Protein AF-A0A2V7EE63-F1 (afdb_monomer)

pLDDT: mean 79.06, std 20.49, range [21.34, 98.31]

Solvent-accessible surface area (backbone atoms only — not comparable to full-atom values): 9658 Å² total; per-residue (Å²): 137,87,82,83,85,82,81,80,81,78,80,75,75,76,76,73,76,55,60,30,51,73,45,64,47,80,41,79,47,73,51,72,54,70,40,55,58,92,87,37,56,63,96,81,37,59,48,32,43,35,38,38,41,36,38,38,37,31,68,27,77,35,41,34,40,39,43,35,38,41,44,33,35,38,50,71,40,81,46,77,77,51,90,93,46,64,45,73,52,56,48,55,37,31,30,43,35,38,34,39,28,39,42,51,40,47,98,87,36,42,32,40,36,36,60,51,67,52,37,39,34,36,30,72,38,48,97,58,42,74,41,54,38,40,22,70,55,58,52,57,32,42,35,43,48,41,97,84,64,80,48,71,53,74,47,58,96,58,78,72,54,80,51,77,60,82,75,81,87,124

Secondary structure (DSSP, 8-state):
------------------GGGG-EEEEEEEEEEEE-BTTB-BTTB-SEEEEEEEEEEEESSSEEEEEEEEEEEEEEEEEEEETTEEEEEEEEEEEEEEEEEEEEE-TTSEEEEEEEEEEEEEEEESTTTT-EEEES-PPPEEEEE-TTSS-EEEE-SS----B-------

Structure (mmCIF, N/CA/C/O backbone):
data_AF-A0A2V7EE63-F1
#
_entry.id   AF-A0A2V7EE63-F1
#
loop_
_atom_site.group_PDB
_atom_site.id
_atom_site.type_symbol
_atom_site.label_atom_id
_atom_site.label_alt_id
_atom_site.label_comp_id
_atom_site.label_asym_id
_atom_site.label_entity_id
_atom_site.label_seq_id
_atom_site.pdbx_PDB_ins_code
_atom_site.Cartn_x
_atom_site.Cartn_y
_atom_site.Cartn_z
_atom_site.occupancy
_atom_site.B_iso_or_equiv
_atom_site.auth_seq_id
_atom_site.auth_comp_id
_atom_site.auth_asym_id
_atom_site.auth_atom_id
_atom_site.pdbx_PDB_model_num
ATOM 1 N N . MET A 1 1 ? -39.661 20.843 58.939 1.00 30.05 1 MET A N 1
ATOM 2 C CA . MET A 1 1 ? -38.384 20.844 58.198 1.00 30.05 1 MET A CA 1
ATOM 3 C C . MET A 1 1 ? -38.411 19.630 57.279 1.00 30.05 1 MET A C 1
ATOM 5 O O . MET A 1 1 ? -38.386 18.521 57.789 1.00 30.05 1 MET A O 1
ATOM 9 N N . TRP A 1 2 ? -38.620 19.818 55.976 1.00 21.34 2 TRP A N 1
ATOM 10 C CA . TRP A 1 2 ? -38.664 18.721 55.000 1.00 21.34 2 TRP A CA 1
ATOM 11 C C . TRP A 1 2 ? -37.251 18.491 54.457 1.00 21.34 2 TRP A C 1
ATOM 13 O O . TRP A 1 2 ? -36.612 19.448 54.026 1.00 21.34 2 TRP A O 1
ATOM 23 N N . PHE A 1 3 ? -36.761 17.251 54.490 1.00 21.80 3 PHE A N 1
ATOM 24 C CA . PHE A 1 3 ? -35.507 16.875 53.840 1.00 21.80 3 PHE A CA 1
ATOM 25 C C . PHE A 1 3 ? -35.819 16.372 52.430 1.00 21.80 3 PHE A C 1
ATOM 27 O O . PHE A 1 3 ? -36.534 15.386 52.268 1.00 21.80 3 PHE A O 1
ATOM 34 N N . ILE A 1 4 ? -35.292 17.053 51.413 1.00 27.80 4 ILE A N 1
ATOM 35 C CA . ILE A 1 4 ? -35.249 16.532 50.045 1.00 27.80 4 ILE A CA 1
ATOM 36 C C . ILE A 1 4 ? -33.968 15.706 49.934 1.00 27.80 4 ILE A C 1
ATOM 38 O O . ILE A 1 4 ? -32.869 16.249 50.021 1.00 27.80 4 ILE A O 1
ATOM 42 N N . VAL A 1 5 ? -34.109 14.395 49.744 1.00 30.31 5 VAL A N 1
ATOM 43 C CA . VAL A 1 5 ? -33.015 13.531 49.288 1.00 30.31 5 VAL A CA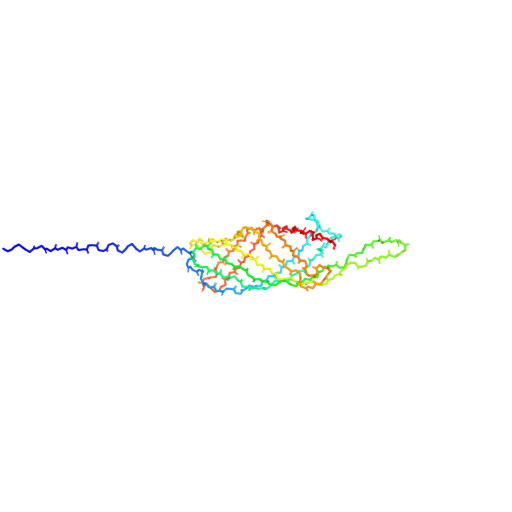 1
ATOM 44 C C . VAL A 1 5 ? -33.064 13.533 47.763 1.00 30.31 5 VAL A C 1
ATOM 46 O O . VAL A 1 5 ? -33.919 12.890 47.161 1.00 30.31 5 VAL A O 1
ATOM 49 N N . GLY A 1 6 ? -32.183 14.310 47.134 1.00 26.12 6 GLY A N 1
ATOM 50 C CA . GLY A 1 6 ? -31.990 14.286 45.687 1.00 26.12 6 GLY A CA 1
ATOM 51 C C . GLY A 1 6 ? -31.033 13.161 45.311 1.00 26.12 6 GLY A C 1
ATOM 52 O O . GLY A 1 6 ? -29.831 13.280 45.529 1.00 26.12 6 GLY A O 1
ATOM 53 N N . VAL A 1 7 ? -31.552 12.070 44.747 1.00 32.31 7 VAL A N 1
ATOM 54 C CA . VAL A 1 7 ? -30.721 11.062 44.078 1.00 32.31 7 VAL A CA 1
ATOM 55 C C . VAL A 1 7 ? -30.429 11.581 42.674 1.00 32.31 7 VAL A C 1
ATOM 57 O O . VAL A 1 7 ? -31.292 11.557 41.800 1.00 32.31 7 VAL A O 1
ATOM 60 N N . VAL A 1 8 ? -29.214 12.082 42.458 1.00 31.27 8 VAL A N 1
ATOM 61 C CA . VAL A 1 8 ? -28.710 12.370 41.112 1.00 31.27 8 VAL A CA 1
ATOM 62 C C . VAL A 1 8 ? -28.258 11.041 40.513 1.00 31.27 8 VAL A C 1
ATOM 64 O O . VAL A 1 8 ? -27.176 10.546 40.819 1.00 31.27 8 VAL A O 1
ATOM 67 N N . LEU A 1 9 ? -29.107 10.436 39.682 1.00 31.47 9 LEU A N 1
ATOM 68 C CA . LEU A 1 9 ? -28.703 9.323 38.826 1.00 31.47 9 LEU A CA 1
ATOM 69 C C . LEU A 1 9 ? -27.837 9.890 37.697 1.00 31.47 9 LEU A C 1
ATOM 71 O O . LEU A 1 9 ? -28.343 10.339 36.669 1.00 31.47 9 LEU A O 1
ATOM 75 N N . LEU A 1 10 ? -26.522 9.901 37.915 1.00 31.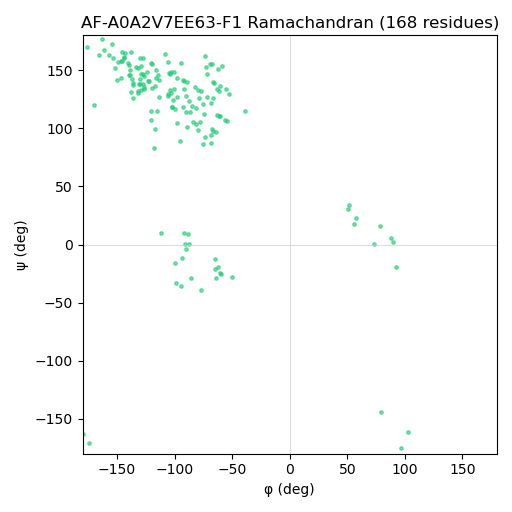81 10 LEU A N 1
ATOM 76 C CA . LEU A 1 10 ? -25.540 10.086 36.853 1.00 31.81 10 LEU A CA 1
ATOM 77 C C . LEU A 1 10 ? -25.614 8.860 35.938 1.00 31.81 10 LEU A C 1
ATOM 79 O O . LEU A 1 10 ? -25.033 7.816 36.226 1.00 31.81 10 LEU A O 1
ATOM 83 N N . TRP A 1 11 ? -26.344 8.987 34.833 1.00 36.12 11 TRP A N 1
ATOM 84 C CA . TRP A 1 11 ? -26.190 8.087 33.698 1.00 36.12 11 TRP A CA 1
ATOM 85 C C . TRP A 1 11 ? -24.822 8.369 33.076 1.00 36.12 11 TRP A C 1
ATOM 87 O O . TRP A 1 11 ? -24.689 9.197 32.179 1.00 36.12 11 TRP A O 1
ATOM 97 N N . ALA A 1 12 ? -23.782 7.705 33.578 1.00 40.31 12 ALA A N 1
ATOM 98 C CA . ALA A 1 12 ? -22.573 7.515 32.799 1.00 40.31 12 ALA A CA 1
ATOM 99 C C . ALA A 1 12 ? -22.953 6.559 31.666 1.00 40.31 12 ALA A C 1
ATOM 101 O O . ALA A 1 12 ? -22.993 5.344 31.853 1.00 40.31 12 ALA A O 1
ATOM 102 N N . GLY A 1 13 ? -23.322 7.111 30.509 1.00 38.53 13 GLY A N 1
ATOM 103 C CA . GLY A 1 13 ? -23.344 6.329 29.285 1.00 38.53 13 GLY A CA 1
ATOM 104 C C . GLY A 1 13 ? -21.945 5.760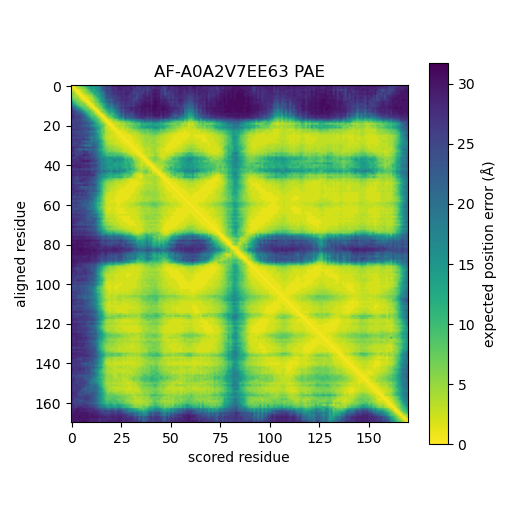 29.108 1.00 38.53 13 GLY A C 1
ATOM 105 O O . GLY A 1 13 ? -21.004 6.505 28.842 1.00 38.53 13 GLY A O 1
ATOM 106 N N . ILE A 1 14 ? -21.787 4.459 29.330 1.00 44.53 14 ILE A N 1
ATOM 107 C CA . ILE A 1 14 ? -20.580 3.759 28.925 1.00 44.53 14 ILE A CA 1
ATOM 108 C C . ILE A 1 14 ? -20.646 3.805 27.402 1.00 44.53 14 ILE A C 1
ATOM 110 O O . ILE A 1 14 ? -21.416 3.064 26.794 1.00 44.53 14 ILE A O 1
ATOM 114 N N . VAL A 1 15 ? -19.920 4.732 26.774 1.00 44.28 15 VAL A N 1
ATOM 115 C CA . VAL A 1 15 ? -19.606 4.589 25.354 1.00 44.28 15 VAL A CA 1
ATOM 116 C C . VAL A 1 15 ? -18.752 3.337 25.306 1.00 44.28 15 VAL A C 1
ATOM 118 O O . VAL A 1 15 ? -17.576 3.369 25.662 1.00 44.28 15 VAL A O 1
ATOM 121 N N . GLN A 1 16 ? -19.378 2.203 25.000 1.00 43.22 16 GLN A N 1
ATOM 122 C CA . GLN A 1 16 ? -18.640 0.986 24.746 1.00 43.22 16 GLN A CA 1
ATOM 123 C C . GLN A 1 16 ? -17.753 1.304 23.552 1.00 43.22 16 GLN A C 1
ATOM 125 O O . GLN A 1 16 ? -18.248 1.569 22.457 1.00 43.22 16 GLN A O 1
ATOM 130 N N . ALA A 1 17 ? -16.455 1.383 23.824 1.00 56.16 17 ALA A N 1
ATOM 131 C CA . ALA A 1 17 ? -15.410 1.459 22.830 1.00 56.16 17 ALA A CA 1
ATOM 132 C C . ALA A 1 17 ? -15.771 0.533 21.666 1.00 56.16 17 ALA A C 1
ATOM 134 O O . ALA A 1 17 ? -15.897 -0.678 21.865 1.00 56.16 17 ALA A O 1
ATOM 135 N N . GLY A 1 18 ? -16.017 1.103 20.484 1.00 67.50 18 GLY A N 1
ATOM 136 C CA . GLY A 1 18 ? -16.259 0.294 19.296 1.00 67.50 18 GLY A CA 1
ATOM 137 C C . GLY A 1 18 ? -15.048 -0.611 19.042 1.00 67.50 18 GLY A C 1
ATOM 138 O O . GLY A 1 18 ? -13.937 -0.239 19.430 1.00 67.50 18 GLY A O 1
ATOM 139 N N . PRO A 1 19 ? -15.221 -1.769 18.388 1.00 81.00 19 PRO A N 1
ATOM 140 C CA . PRO A 1 19 ? -14.120 -2.689 18.082 1.00 81.00 19 PRO A CA 1
ATOM 141 C C . PRO A 1 19 ? -12.905 -2.018 17.418 1.00 81.00 19 PRO A C 1
ATOM 143 O O . PRO A 1 19 ? -11.773 -2.437 17.628 1.00 81.00 19 PRO A O 1
ATOM 146 N N . ASN A 1 20 ? -13.114 -0.918 16.689 1.00 84.75 20 ASN A N 1
ATOM 147 C CA . ASN A 1 20 ? -12.041 -0.137 16.071 1.00 84.75 20 ASN A CA 1
ATOM 148 C C . ASN A 1 20 ? -11.037 0.445 17.077 1.00 84.75 20 ASN A C 1
ATOM 150 O O . ASN A 1 20 ? -9.877 0.635 16.728 1.00 84.75 20 ASN A O 1
ATOM 154 N N . GLN A 1 21 ? -11.421 0.652 18.342 1.00 84.94 21 GLN A N 1
ATOM 155 C CA . GLN A 1 21 ? -10.489 1.104 19.382 1.00 84.94 21 GLN A CA 1
ATOM 156 C C . GLN A 1 21 ? -9.391 0.077 19.698 1.00 84.94 21 GLN A C 1
ATOM 158 O O . GLN A 1 21 ? -8.409 0.427 20.349 1.00 84.94 21 GLN A O 1
ATOM 163 N N . LEU A 1 22 ? -9.523 -1.168 19.220 1.00 81.62 22 LEU A N 1
ATOM 164 C CA . LEU A 1 22 ? -8.459 -2.172 19.279 1.00 81.62 22 LEU A CA 1
ATOM 165 C C . LEU A 1 22 ? -7.237 -1.787 18.429 1.00 81.62 22 LEU A C 1
ATOM 167 O O . LEU A 1 22 ? -6.147 -2.292 18.689 1.00 81.62 22 LEU A O 1
ATOM 171 N N . LEU A 1 23 ? -7.398 -0.892 17.446 1.00 87.19 23 LEU A N 1
ATOM 172 C CA . LEU A 1 23 ? -6.328 -0.412 16.574 1.00 87.19 23 LEU A CA 1
ATOM 173 C C . LEU A 1 23 ? -6.121 1.093 16.757 1.00 87.19 23 LEU A C 1
ATOM 175 O O . LEU A 1 23 ? -6.830 1.923 16.188 1.00 87.19 23 LEU A O 1
ATOM 179 N N . ASN A 1 24 ? -5.107 1.457 17.539 1.00 91.06 24 ASN A N 1
ATOM 180 C CA . ASN A 1 24 ? -4.697 2.844 17.731 1.00 91.06 24 ASN A CA 1
ATOM 181 C C . ASN A 1 24 ? -3.167 2.953 17.719 1.00 91.06 24 ASN A C 1
ATOM 183 O O . ASN A 1 24 ? -2.482 2.196 18.407 1.00 91.06 24 ASN A O 1
ATOM 187 N N . GLY A 1 25 ? -2.644 3.900 16.943 1.00 92.69 25 GLY A N 1
ATOM 188 C CA . GLY A 1 25 ? -1.213 4.155 16.812 1.00 92.69 25 GLY A CA 1
ATOM 189 C C . GLY A 1 25 ? -0.602 3.612 15.522 1.00 92.69 25 GLY A C 1
ATOM 190 O O . GLY A 1 25 ? -1.297 3.356 14.537 1.00 92.69 25 GLY A O 1
ATOM 191 N N . ASP A 1 26 ? 0.722 3.483 15.534 1.00 95.69 26 ASP A N 1
ATOM 192 C CA . ASP A 1 26 ? 1.531 3.204 14.350 1.00 95.69 26 ASP A CA 1
ATOM 193 C C . ASP A 1 26 ? 1.881 1.721 14.223 1.00 95.69 26 ASP A C 1
ATOM 195 O O . ASP A 1 26 ? 2.473 1.119 15.119 1.00 95.69 26 ASP A O 1
ATOM 199 N N . TYR A 1 27 ? 1.578 1.157 13.057 1.00 93.62 27 TYR A N 1
ATOM 200 C CA . TYR A 1 27 ? 1.880 -0.221 12.699 1.00 93.62 27 TYR A CA 1
ATOM 201 C C . TYR A 1 27 ? 2.772 -0.223 11.466 1.00 93.62 27 TYR A C 1
ATOM 203 O O . TYR A 1 27 ? 2.372 0.205 10.378 1.00 93.62 27 TYR A O 1
ATOM 211 N N . ALA A 1 28 ? 4.000 -0.706 11.639 1.00 96.00 28 ALA A N 1
ATOM 212 C CA . ALA A 1 28 ? 4.889 -0.941 10.516 1.00 96.00 28 ALA A CA 1
ATOM 213 C C . ALA A 1 28 ? 4.322 -2.060 9.636 1.00 96.00 28 ALA A C 1
ATOM 215 O O . ALA A 1 28 ? 3.836 -3.070 10.144 1.00 96.00 28 ALA A O 1
ATOM 216 N N . PHE A 1 29 ? 4.414 -1.894 8.321 1.00 94.31 29 PHE A N 1
ATOM 217 C CA . PHE A 1 29 ? 4.022 -2.922 7.367 1.00 94.31 29 PHE A CA 1
ATOM 218 C C . PHE A 1 29 ? 5.120 -3.172 6.342 1.00 94.31 29 PHE A C 1
ATOM 220 O O . PHE A 1 29 ? 5.913 -2.286 6.010 1.00 94.31 29 PHE A O 1
ATOM 227 N N . THR A 1 30 ? 5.109 -4.388 5.814 1.00 95.12 30 THR A N 1
ATOM 228 C CA . THR A 1 30 ? 5.863 -4.809 4.637 1.00 95.12 30 THR A CA 1
ATOM 229 C C . THR A 1 30 ? 4.934 -5.582 3.716 1.00 95.12 30 THR A C 1
ATOM 231 O O . THR A 1 30 ? 3.976 -6.193 4.184 1.00 95.12 30 THR A O 1
ATOM 234 N N . GLY A 1 31 ? 5.217 -5.574 2.423 1.00 91.12 31 GLY A N 1
ATOM 235 C CA . GLY A 1 31 ? 4.460 -6.338 1.441 1.00 91.12 31 GLY A CA 1
ATOM 236 C C . GLY A 1 31 ? 5.250 -6.516 0.158 1.00 91.12 31 GLY A C 1
ATOM 237 O O . GLY A 1 31 ? 6.268 -5.857 -0.050 1.00 91.12 31 GLY A O 1
ATOM 238 N N . GLU A 1 32 ? 4.766 -7.400 -0.697 1.00 91.50 32 GLU A N 1
ATOM 239 C CA . GLU A 1 32 ? 5.344 -7.693 -2.003 1.00 91.50 32 GLU A CA 1
ATOM 240 C C . GLU A 1 32 ? 4.206 -7.853 -3.004 1.00 91.50 32 GLU A C 1
ATOM 242 O O . GLU A 1 32 ? 3.125 -8.324 -2.646 1.00 91.50 32 GLU A O 1
ATOM 247 N N . ALA A 1 33 ? 4.436 -7.440 -4.244 1.00 87.06 33 ALA A N 1
ATOM 248 C CA . ALA A 1 33 ? 3.472 -7.597 -5.319 1.00 87.06 33 ALA A CA 1
ATOM 249 C C . ALA A 1 33 ? 4.170 -7.663 -6.679 1.00 87.06 33 ALA A C 1
ATOM 251 O O . ALA A 1 33 ? 5.315 -7.232 -6.853 1.00 87.06 33 ALA A O 1
ATOM 252 N N . SER A 1 34 ? 3.443 -8.201 -7.653 1.00 86.75 34 SER A N 1
ATOM 253 C CA . SER A 1 34 ? 3.862 -8.270 -9.045 1.00 86.75 34 SER A CA 1
ATOM 254 C C . SER A 1 34 ? 2.741 -7.762 -9.945 1.00 86.75 34 SER A C 1
ATOM 256 O O . SER A 1 34 ? 1.577 -8.088 -9.722 1.00 86.75 34 SER A O 1
ATOM 258 N N . CYS A 1 35 ? 3.091 -6.981 -10.965 1.00 82.00 35 CYS A N 1
ATOM 259 C CA . CYS A 1 35 ? 2.131 -6.383 -11.889 1.00 82.00 35 CYS A CA 1
ATOM 260 C C . CYS A 1 35 ? 2.089 -7.127 -13.223 1.00 82.00 35 CYS A C 1
ATOM 262 O O . CYS A 1 35 ? 3.100 -7.639 -13.716 1.00 82.00 35 CYS A O 1
ATOM 264 N N . LEU A 1 36 ? 0.905 -7.121 -13.825 1.00 79.44 36 LEU A N 1
ATOM 265 C CA . LEU A 1 36 ? 0.638 -7.540 -15.198 1.00 79.44 36 LEU A CA 1
ATOM 266 C C . LEU A 1 36 ? 0.339 -6.303 -16.054 1.00 79.44 36 LEU A C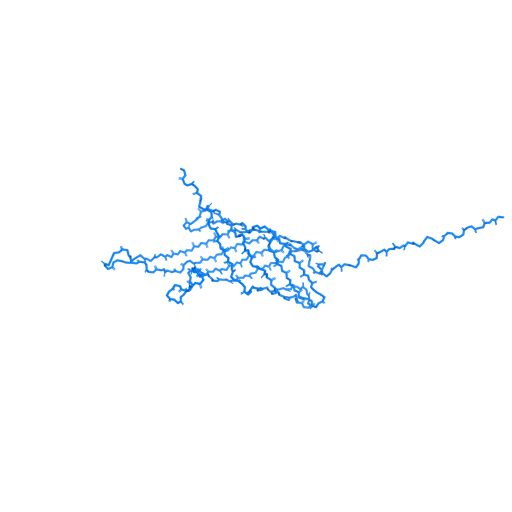 1
ATOM 268 O O . LEU A 1 36 ? 0.012 -5.249 -15.515 1.00 79.44 36 LEU A O 1
ATOM 272 N N . THR A 1 37 ? 0.404 -6.446 -17.377 1.00 72.56 37 THR A N 1
ATOM 273 C CA . THR A 1 37 ? -0.113 -5.442 -18.320 1.00 72.56 37 THR A CA 1
ATOM 274 C C . THR A 1 37 ? -1.446 -5.941 -18.868 1.00 72.56 37 THR A C 1
ATOM 276 O O . THR A 1 37 ? -1.544 -7.101 -19.265 1.00 72.56 37 THR A O 1
ATOM 279 N N . ASP A 1 38 ? -2.488 -5.107 -18.843 1.00 71.69 38 ASP A N 1
ATOM 280 C CA . ASP A 1 38 ? -3.854 -5.462 -19.270 1.00 71.69 38 ASP A CA 1
ATOM 281 C C . ASP A 1 38 ? -4.395 -6.748 -18.613 1.00 71.69 38 ASP A C 1
ATOM 283 O O . ASP A 1 38 ? -5.086 -7.547 -19.243 1.00 71.69 38 ASP A O 1
ATOM 287 N N . LEU A 1 39 ? -4.018 -6.996 -17.350 1.00 73.25 39 LEU A N 1
ATOM 288 C CA . LEU A 1 39 ? -4.315 -8.231 -16.601 1.00 73.25 39 LEU A CA 1
ATOM 289 C C . LEU A 1 39 ? -3.836 -9.525 -17.293 1.00 73.25 39 LEU A C 1
ATOM 291 O O . LEU A 1 39 ? -4.257 -10.626 -16.933 1.00 73.25 39 LEU A O 1
ATOM 295 N N . THR A 1 40 ? -2.917 -9.415 -18.254 1.00 72.06 40 THR A N 1
ATOM 296 C CA . THR A 1 40 ? -2.334 -10.543 -18.983 1.00 72.06 40 THR A CA 1
ATOM 297 C C . THR A 1 40 ? -0.825 -10.643 -18.736 1.00 72.06 40 THR A C 1
ATOM 299 O O . THR A 1 40 ? -0.114 -9.635 -18.734 1.00 72.06 40 THR A O 1
ATOM 302 N N . PRO A 1 41 ? -0.286 -11.854 -18.506 1.00 69.00 41 PRO A N 1
ATOM 303 C CA . PRO A 1 41 ? 1.158 -12.049 -18.484 1.00 69.00 41 PRO A CA 1
ATOM 304 C C . PRO A 1 41 ? 1.746 -11.824 -19.877 1.00 69.00 41 PRO A C 1
ATOM 306 O O . PRO A 1 41 ? 1.351 -12.497 -20.830 1.00 69.00 41 PRO A O 1
ATOM 309 N N . GLN A 1 42 ? 2.737 -10.944 -19.995 1.00 69.50 42 GLN A N 1
ATOM 310 C CA . GLN A 1 42 ? 3.523 -10.827 -21.224 1.00 69.50 42 GLN A CA 1
ATOM 311 C C . GLN A 1 42 ? 4.481 -12.014 -21.293 1.00 69.50 42 GLN A C 1
ATOM 313 O O . GLN A 1 42 ? 5.259 -12.211 -20.368 1.00 69.50 42 GLN A O 1
ATOM 318 N N . ASP A 1 43 ? 4.404 -12.847 -22.332 1.00 73.94 43 ASP A N 1
ATOM 319 C CA . ASP A 1 43 ? 5.216 -14.070 -22.471 1.00 73.94 43 ASP A CA 1
ATOM 320 C C . ASP A 1 43 ? 5.194 -14.999 -21.235 1.00 73.94 43 ASP A C 1
ATOM 322 O O . ASP A 1 43 ? 6.165 -15.695 -20.934 1.00 73.94 43 ASP A O 1
ATOM 326 N N . GLY A 1 44 ? 4.087 -15.010 -20.483 1.00 74.88 44 GLY A N 1
ATOM 327 C CA . GLY A 1 44 ? 3.949 -15.839 -19.281 1.00 74.88 44 GLY A CA 1
ATOM 328 C C . GLY A 1 44 ? 4.658 -15.300 -18.030 1.00 74.88 44 GLY A C 1
ATOM 329 O O . GLY A 1 44 ? 4.834 -16.055 -17.075 1.00 74.88 44 GLY A O 1
ATOM 330 N N . ARG A 1 45 ? 5.057 -14.020 -18.003 1.00 74.50 45 ARG A N 1
ATOM 331 C CA . ARG A 1 45 ? 5.696 -13.370 -16.843 1.00 74.50 45 ARG A CA 1
ATOM 332 C C . ARG A 1 45 ? 5.000 -12.072 -16.429 1.00 74.50 45 ARG A C 1
ATOM 334 O O . ARG A 1 45 ? 4.293 -11.437 -17.208 1.00 74.50 45 ARG A O 1
ATOM 341 N N . PHE A 1 46 ? 5.259 -11.673 -15.187 1.00 79.31 46 PHE A N 1
ATOM 342 C CA . PHE A 1 46 ? 4.941 -10.343 -14.674 1.00 79.31 46 PHE A CA 1
ATOM 343 C C . PHE A 1 46 ? 5.875 -9.297 -15.280 1.00 79.31 46 PHE A C 1
ATOM 345 O O . PHE A 1 46 ? 7.053 -9.574 -15.514 1.00 79.31 46 PHE A O 1
ATOM 352 N N . VAL A 1 47 ? 5.371 -8.084 -15.482 1.00 79.88 47 VAL A N 1
ATOM 353 C CA . VAL A 1 47 ? 6.155 -6.973 -16.044 1.00 79.88 47 VAL A CA 1
ATOM 354 C C . VAL A 1 47 ? 6.931 -6.218 -14.972 1.00 79.88 47 VAL A C 1
ATOM 356 O O . VAL A 1 47 ? 8.026 -5.728 -15.231 1.00 79.88 47 VAL A O 1
ATOM 359 N N . VAL A 1 48 ? 6.415 -6.195 -13.744 1.00 84.06 48 VAL A N 1
ATOM 360 C CA . VAL A 1 48 ? 7.038 -5.524 -12.602 1.00 84.06 48 VAL A CA 1
ATOM 361 C C . VAL A 1 48 ? 6.933 -6.415 -11.374 1.00 84.06 48 VAL A C 1
ATOM 363 O O . VAL A 1 48 ? 5.912 -7.069 -11.173 1.00 84.06 48 VAL A O 1
ATOM 366 N N . SER A 1 49 ? 7.971 -6.417 -10.545 1.00 88.81 49 SER A N 1
ATOM 367 C CA . SER A 1 49 ? 7.915 -6.926 -9.173 1.00 88.81 49 SER A CA 1
ATOM 368 C C . SER A 1 49 ? 8.444 -5.872 -8.222 1.00 88.81 49 SER A C 1
ATOM 370 O O . SER A 1 49 ? 9.457 -5.228 -8.505 1.00 88.81 49 SER A O 1
ATOM 372 N N . PHE A 1 50 ? 7.783 -5.708 -7.084 1.00 91.31 50 PHE A N 1
ATOM 373 C CA . PHE A 1 50 ? 8.176 -4.722 -6.093 1.00 91.31 50 PHE A CA 1
ATOM 374 C C . PHE A 1 50 ? 7.894 -5.191 -4.672 1.00 91.31 50 PHE A C 1
ATOM 376 O O . PHE A 1 50 ? 7.053 -6.049 -4.410 1.00 91.31 50 PHE A O 1
ATOM 383 N N . SER A 1 51 ? 8.624 -4.583 -3.748 1.00 94.81 51 SER A N 1
ATOM 384 C CA . SER A 1 51 ? 8.387 -4.691 -2.315 1.00 94.81 51 SER A CA 1
ATOM 385 C C . SER A 1 51 ? 8.023 -3.322 -1.770 1.00 94.81 51 SER A C 1
ATOM 387 O O . SER A 1 51 ? 8.474 -2.294 -2.282 1.00 94.81 51 SER A O 1
ATOM 389 N N . VAL A 1 52 ? 7.213 -3.308 -0.721 1.00 96.06 52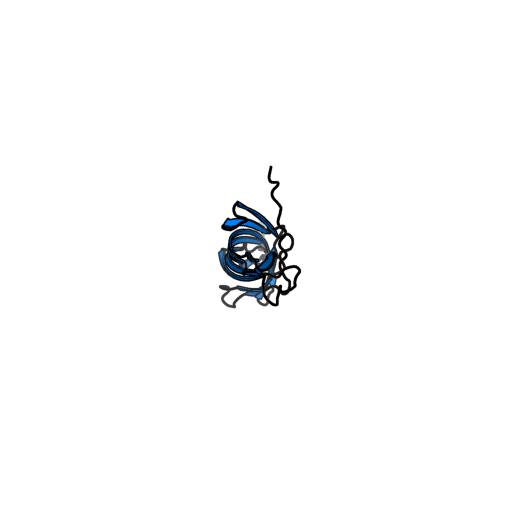 VAL A N 1
ATOM 390 C CA . VAL A 1 52 ? 6.818 -2.097 -0.013 1.00 96.06 52 VAL A CA 1
ATOM 391 C C . VAL A 1 52 ? 7.160 -2.207 1.458 1.00 96.06 52 VAL A C 1
ATOM 393 O O . VAL A 1 52 ? 7.105 -3.281 2.058 1.00 96.06 52 VAL A O 1
ATOM 396 N N . ARG A 1 53 ? 7.468 -1.062 2.058 1.00 97.69 53 ARG A N 1
ATOM 397 C CA . ARG A 1 53 ? 7.526 -0.893 3.509 1.00 97.69 53 ARG A CA 1
ATOM 398 C C . ARG A 1 53 ? 6.919 0.439 3.901 1.00 97.69 53 ARG A C 1
ATOM 400 O O . ARG A 1 53 ? 7.042 1.410 3.157 1.00 97.69 53 ARG A O 1
ATOM 407 N N . GLY A 1 54 ? 6.340 0.520 5.085 1.00 97.62 54 GLY A N 1
ATOM 408 C CA . GLY A 1 54 ? 5.770 1.773 5.550 1.00 97.62 54 GLY A CA 1
ATOM 409 C C . GLY A 1 54 ? 5.161 1.683 6.931 1.00 97.62 54 GLY A C 1
ATOM 410 O O . GLY A 1 54 ? 5.426 0.747 7.683 1.00 97.62 54 GLY A O 1
ATOM 411 N N . VAL A 1 55 ? 4.342 2.680 7.244 1.00 97.75 55 VAL A N 1
ATOM 412 C CA . VAL A 1 55 ? 3.579 2.771 8.485 1.00 97.75 55 VAL A CA 1
ATOM 413 C C . VAL A 1 55 ? 2.122 3.057 8.146 1.00 97.75 55 VAL A C 1
ATOM 415 O O . VAL A 1 55 ? 1.827 3.927 7.323 1.00 97.75 55 VAL A O 1
ATOM 418 N N . ARG A 1 56 ? 1.219 2.310 8.782 1.00 95.88 56 ARG A N 1
ATOM 419 C CA . ARG A 1 56 ? -0.201 2.641 8.901 1.00 95.88 56 ARG A CA 1
ATOM 420 C C . ARG A 1 56 ? -0.439 3.219 10.291 1.00 95.88 56 ARG A C 1
ATOM 422 O O . ARG A 1 56 ? -0.124 2.563 11.279 1.00 95.88 56 ARG A O 1
ATOM 429 N N . THR A 1 57 ? -1.002 4.415 10.352 1.00 97.00 57 THR A N 1
ATOM 430 C CA . THR A 1 57 ? -1.416 5.073 11.592 1.00 97.00 57 THR A CA 1
ATOM 431 C C . THR A 1 57 ? -2.925 4.934 11.733 1.00 97.00 57 THR A C 1
ATOM 433 O O . THR A 1 57 ? -3.671 5.423 10.882 1.00 97.00 57 THR A O 1
ATOM 436 N N . PHE A 1 58 ? -3.372 4.265 12.791 1.00 94.94 58 PHE A N 1
ATOM 437 C CA . PHE A 1 58 ? -4.783 4.052 13.104 1.00 94.94 58 PHE A CA 1
ATOM 438 C C . PHE A 1 58 ? -5.243 5.029 14.187 1.00 94.94 58 PHE A C 1
ATOM 440 O O . PHE A 1 58 ? -4.590 5.169 15.222 1.00 94.94 58 PHE A O 1
ATOM 447 N N . ASN A 1 59 ? -6.397 5.665 13.986 1.00 95.75 59 ASN A N 1
ATOM 448 C CA . ASN A 1 59 ? -6.930 6.658 14.924 1.00 95.75 59 ASN A CA 1
ATOM 449 C C . ASN A 1 59 ? -7.843 6.054 16.012 1.00 95.75 59 ASN A C 1
ATOM 451 O O . ASN A 1 59 ? -8.286 6.765 16.909 1.00 95.75 59 ASN A O 1
ATOM 455 N N . GLY A 1 60 ? -8.131 4.747 15.978 1.00 93.81 60 GLY A N 1
ATOM 456 C CA . GLY A 1 60 ? -9.093 4.083 16.878 1.00 93.81 60 GLY A CA 1
ATOM 457 C C . GLY A 1 60 ? -10.575 4.377 16.604 1.00 93.81 60 GLY A C 1
ATOM 458 O O . GLY A 1 60 ? -11.440 3.863 17.310 1.00 93.81 60 GLY A O 1
ATOM 459 N N . ASP A 1 61 ? -10.889 5.191 15.595 1.00 94.50 61 ASP A N 1
ATOM 460 C CA . ASP A 1 61 ? -12.250 5.629 15.253 1.00 94.50 61 ASP A CA 1
ATOM 461 C C . ASP A 1 61 ? -12.760 5.067 13.912 1.00 94.50 61 ASP A C 1
ATOM 463 O O . ASP A 1 61 ? -13.811 5.477 13.426 1.00 94.50 61 ASP A O 1
ATOM 467 N N . GLY A 1 62 ? -12.034 4.114 13.317 1.00 95.00 62 GLY A N 1
ATOM 468 C CA . GLY A 1 62 ? -12.313 3.595 11.973 1.00 95.00 62 GLY A CA 1
ATOM 469 C C . GLY A 1 62 ? -11.641 4.380 10.842 1.00 95.00 62 GLY A C 1
ATOM 470 O O . GLY A 1 62 ? -11.864 4.073 9.674 1.00 95.00 62 GLY A O 1
ATOM 471 N N . THR A 1 63 ? -10.796 5.369 11.150 1.00 97.44 63 THR A N 1
ATOM 472 C CA . THR A 1 63 ? -9.998 6.107 10.158 1.00 97.44 63 THR A CA 1
ATOM 473 C C . THR A 1 63 ? -8.496 5.970 10.397 1.00 97.44 63 THR A C 1
ATOM 475 O O . THR A 1 63 ? -8.026 5.725 11.513 1.00 97.44 63 THR A O 1
ATOM 478 N N . GLY A 1 64 ? -7.713 6.138 9.337 1.00 96.75 64 GLY A N 1
ATOM 479 C CA . GLY A 1 64 ? -6.264 6.113 9.426 1.00 96.75 64 GLY A CA 1
ATOM 480 C C . GLY A 1 64 ? -5.574 6.721 8.216 1.00 96.75 64 GLY A C 1
ATOM 481 O O . GLY A 1 64 ? -6.202 7.141 7.242 1.00 96.75 64 GLY A O 1
ATOM 482 N N . THR A 1 65 ? -4.249 6.771 8.291 1.00 98.12 65 THR A N 1
ATOM 483 C CA . THR A 1 65 ? -3.390 7.206 7.185 1.00 98.12 65 THR A CA 1
ATOM 484 C C . THR A 1 65 ? -2.258 6.220 6.983 1.00 98.12 65 THR A C 1
ATOM 486 O O . THR A 1 65 ? -1.835 5.540 7.917 1.00 98.12 65 THR A O 1
ATOM 489 N N . LEU A 1 66 ? -1.766 6.120 5.755 1.00 96.88 66 LEU A N 1
ATOM 490 C CA . LEU A 1 66 ? -0.606 5.310 5.427 1.00 96.88 66 LEU A CA 1
ATOM 491 C C . LEU A 1 66 ? 0.431 6.142 4.691 1.00 96.88 66 LEU A C 1
ATOM 493 O O . LEU A 1 66 ? 0.100 7.018 3.889 1.00 96.88 66 LEU A O 1
ATOM 497 N N . LYS A 1 67 ? 1.695 5.830 4.959 1.00 98.31 67 LYS A N 1
ATOM 498 C CA . LYS A 1 67 ? 2.846 6.294 4.187 1.00 98.31 67 LYS A CA 1
ATOM 499 C C . LYS A 1 67 ? 3.788 5.129 3.977 1.00 98.31 67 LYS A C 1
ATOM 501 O O . LYS A 1 67 ? 4.028 4.353 4.903 1.00 98.31 67 LYS A O 1
ATOM 506 N N . GLY A 1 68 ? 4.342 5.017 2.783 1.00 97.88 68 GLY A N 1
ATOM 507 C CA . GLY A 1 68 ? 5.246 3.933 2.455 1.00 97.88 68 GLY A CA 1
ATOM 508 C C . GLY A 1 68 ? 6.221 4.286 1.352 1.00 97.88 68 GLY A C 1
ATOM 509 O O . GLY A 1 68 ? 6.149 5.345 0.733 1.00 97.88 68 GLY A O 1
ATOM 510 N N . ARG A 1 69 ? 7.149 3.361 1.145 1.00 98.19 69 ARG A N 1
ATOM 511 C CA . ARG A 1 69 ? 8.097 3.350 0.045 1.00 98.19 69 ARG A CA 1
ATOM 512 C C . ARG A 1 69 ? 8.010 2.020 -0.671 1.00 98.19 69 ARG A C 1
ATOM 514 O O . ARG A 1 69 ? 8.011 0.979 -0.010 1.00 98.19 69 ARG A O 1
ATOM 521 N N . SER A 1 70 ? 7.993 2.070 -1.993 1.00 96.44 70 SER A N 1
ATOM 522 C CA . SER A 1 70 ? 8.198 0.920 -2.858 1.00 96.44 70 SER A CA 1
ATOM 523 C C . SER A 1 70 ? 9.634 0.900 -3.390 1.00 96.44 70 SER A C 1
ATOM 525 O O . SER A 1 70 ? 10.265 1.945 -3.580 1.00 96.44 70 SER A O 1
ATOM 527 N N . VAL A 1 71 ? 10.161 -0.299 -3.612 1.00 96.31 71 VAL A N 1
ATOM 528 C CA . VAL A 1 71 ? 11.332 -0.532 -4.462 1.00 96.31 71 VAL A CA 1
ATOM 529 C C . VAL A 1 71 ? 11.000 -1.682 -5.393 1.00 96.31 71 VAL A C 1
ATOM 531 O O . VAL A 1 71 ? 10.513 -2.723 -4.943 1.00 96.31 71 VAL A O 1
ATOM 534 N N . GLY A 1 72 ? 11.239 -1.487 -6.683 1.00 91.94 72 GLY A N 1
ATOM 535 C CA . GLY A 1 72 ? 10.796 -2.424 -7.699 1.00 91.94 72 GLY A CA 1
ATOM 536 C C . GLY A 1 72 ? 11.748 -2.537 -8.870 1.00 91.94 72 GLY A C 1
ATOM 537 O O . GLY A 1 72 ? 12.653 -1.722 -9.061 1.00 91.94 72 GLY A O 1
ATOM 538 N N . VAL A 1 73 ? 11.524 -3.587 -9.648 1.00 90.00 73 VAL A N 1
ATOM 539 C CA . VAL A 1 73 ? 12.202 -3.838 -10.912 1.00 90.00 73 VAL A CA 1
ATOM 540 C C . VAL A 1 73 ? 11.169 -4.065 -12.003 1.00 90.00 73 VAL A C 1
ATOM 542 O O . VAL A 1 73 ? 10.218 -4.826 -11.823 1.00 90.00 73 VAL A O 1
ATOM 545 N N . THR A 1 74 ? 11.381 -3.422 -13.142 1.00 86.00 74 THR A N 1
ATOM 546 C CA . THR A 1 74 ? 10.712 -3.753 -14.396 1.00 86.00 74 THR A CA 1
ATOM 547 C C . THR A 1 74 ? 11.503 -4.873 -15.045 1.00 86.00 74 THR A C 1
ATOM 549 O O . THR A 1 74 ? 12.702 -4.724 -15.315 1.00 86.00 74 THR A O 1
ATOM 552 N N . HIS A 1 75 ? 10.857 -6.017 -15.250 1.00 82.62 75 HIS A N 1
ATOM 553 C CA . HIS A 1 75 ? 11.521 -7.179 -15.812 1.00 82.62 75 HIS A CA 1
ATOM 554 C C . HIS A 1 75 ? 11.919 -6.917 -17.267 1.00 82.62 75 HIS A C 1
ATOM 556 O O . HIS A 1 75 ? 11.145 -6.325 -18.014 1.00 82.62 75 HIS A O 1
ATOM 562 N N . PRO A 1 76 ? 13.112 -7.375 -17.679 1.00 73.06 76 PRO A N 1
ATOM 563 C CA . PRO A 1 76 ? 13.645 -7.102 -19.003 1.00 73.06 76 PRO A CA 1
ATOM 564 C C . PRO A 1 76 ? 12.748 -7.675 -20.101 1.00 73.06 76 PRO A C 1
ATOM 566 O O . PRO A 1 76 ? 12.717 -8.894 -20.278 1.00 73.06 76 PRO A O 1
ATOM 569 N N . ASP A 1 77 ? 12.075 -6.824 -20.871 1.00 67.12 77 ASP A N 1
ATOM 570 C CA . ASP A 1 77 ? 11.344 -7.229 -22.067 1.00 67.12 77 ASP A CA 1
ATOM 571 C C . ASP A 1 77 ? 12.208 -7.128 -23.327 1.00 67.12 77 ASP A C 1
ATOM 573 O O . ASP A 1 77 ? 13.038 -6.227 -23.466 1.00 67.12 77 ASP A O 1
ATOM 577 N N . ARG A 1 78 ? 12.058 -8.101 -24.231 1.00 59.47 78 ARG A N 1
ATOM 578 C CA . ARG A 1 78 ? 12.780 -8.155 -25.501 1.00 59.47 78 ARG A CA 1
ATOM 579 C C . ARG A 1 78 ? 11.907 -7.545 -26.579 1.00 59.47 78 ARG A C 1
ATOM 581 O O . ARG A 1 78 ? 11.197 -8.250 -27.289 1.00 59.47 78 ARG A O 1
ATOM 588 N N . VAL A 1 79 ? 12.035 -6.240 -26.764 1.00 58.34 79 VAL A N 1
ATOM 589 C CA . VAL A 1 79 ? 11.323 -5.555 -27.841 1.00 58.34 79 VAL A CA 1
ATOM 590 C C . VAL A 1 79 ? 12.169 -5.606 -29.110 1.00 58.34 79 VAL A C 1
ATOM 592 O O . VAL A 1 79 ? 13.334 -5.195 -29.128 1.00 58.34 79 VAL A O 1
ATOM 595 N N . SER A 1 80 ? 11.604 -6.152 -30.188 1.00 53.47 80 SER A N 1
ATOM 596 C CA . SER A 1 80 ? 12.267 -6.157 -31.493 1.00 53.47 80 SER A CA 1
ATOM 597 C C . SER A 1 80 ? 12.192 -4.756 -32.095 1.00 53.47 80 SER A C 1
ATOM 599 O O . SER A 1 80 ? 11.112 -4.279 -32.426 1.00 53.47 80 SER A O 1
ATOM 601 N N . ILE A 1 81 ? 13.338 -4.085 -32.209 1.00 66.19 81 ILE A N 1
ATOM 602 C CA . ILE A 1 81 ? 13.425 -2.722 -32.753 1.00 66.19 81 ILE A CA 1
ATOM 603 C C . ILE A 1 81 ? 13.747 -2.741 -34.252 1.00 66.19 81 ILE A C 1
ATOM 605 O O . ILE A 1 81 ? 13.208 -1.935 -35.004 1.00 66.19 81 ILE A O 1
ATOM 609 N N . THR A 1 82 ? 14.578 -3.687 -34.714 1.00 56.97 82 THR A N 1
ATOM 610 C CA . THR A 1 82 ? 14.794 -4.052 -36.131 1.00 56.97 82 THR A CA 1
ATOM 611 C C . THR A 1 82 ? 15.624 -5.342 -36.169 1.00 56.97 82 THR A C 1
ATOM 613 O O . THR A 1 82 ? 16.748 -5.312 -35.674 1.00 56.97 82 THR A O 1
ATOM 616 N N . PRO A 1 83 ? 15.167 -6.470 -36.741 1.00 50.72 83 PRO A N 1
ATOM 617 C CA . PRO A 1 83 ? 15.966 -7.698 -36.766 1.00 50.72 83 PRO A CA 1
ATOM 618 C C . PRO A 1 83 ? 17.360 -7.483 -37.399 1.00 50.72 83 PRO A C 1
ATOM 620 O O . PRO A 1 83 ? 17.439 -6.866 -38.462 1.00 50.72 83 PRO A O 1
ATOM 623 N N . PRO A 1 84 ? 18.462 -7.982 -36.795 1.00 52.84 84 PRO A N 1
ATOM 624 C CA . PRO A 1 84 ? 18.540 -8.873 -35.629 1.00 52.84 84 PRO A CA 1
ATOM 625 C C . PRO A 1 84 ? 18.658 -8.150 -34.268 1.00 52.84 84 PRO A C 1
ATOM 627 O O . PRO A 1 84 ? 18.948 -8.794 -33.262 1.00 52.84 84 PRO A O 1
ATOM 630 N N . ALA A 1 85 ? 18.486 -6.828 -34.217 1.00 55.94 85 ALA A N 1
ATOM 631 C CA . ALA A 1 85 ? 18.598 -6.033 -33.002 1.00 55.94 85 ALA A CA 1
ATOM 632 C C . ALA A 1 85 ? 17.329 -6.111 -32.136 1.00 55.94 85 ALA A C 1
ATOM 634 O O . ALA A 1 85 ? 16.199 -5.925 -32.599 1.00 55.94 85 ALA A O 1
ATOM 635 N N . PHE A 1 86 ? 17.548 -6.332 -30.843 1.00 56.12 86 PHE A N 1
ATOM 636 C CA . PHE A 1 86 ? 16.532 -6.283 -29.798 1.00 56.12 86 PHE A CA 1
ATOM 637 C C . PHE A 1 86 ? 16.959 -5.245 -28.761 1.00 56.12 86 PHE A C 1
ATOM 639 O O . PHE A 1 86 ? 18.143 -5.165 -28.428 1.00 56.12 86 PHE A O 1
ATOM 646 N N . ALA A 1 87 ? 16.005 -4.475 -28.245 1.00 54.59 87 ALA A N 1
ATOM 647 C CA . ALA A 1 87 ? 16.197 -3.695 -27.031 1.00 54.59 87 ALA A CA 1
ATOM 648 C C . ALA A 1 87 ? 15.801 -4.557 -25.828 1.00 54.59 87 ALA A C 1
ATOM 650 O O . ALA A 1 87 ? 14.818 -5.295 -25.890 1.00 54.59 87 ALA A O 1
ATOM 651 N N . VAL A 1 88 ? 16.574 -4.466 -24.746 1.00 56.62 88 VAL A N 1
ATOM 652 C CA . VAL A 1 88 ? 16.151 -4.964 -23.437 1.00 56.62 88 VAL A CA 1
ATOM 653 C C . VAL A 1 88 ? 15.615 -3.766 -22.672 1.00 56.62 88 VAL A C 1
ATOM 655 O O . VAL A 1 88 ? 16.399 -2.923 -22.241 1.00 56.62 88 VAL A O 1
ATOM 658 N N . LEU A 1 89 ? 14.295 -3.674 -22.553 1.00 64.50 89 LEU A N 1
ATOM 659 C CA . LEU A 1 89 ? 13.648 -2.653 -21.738 1.00 64.50 89 LEU A CA 1
ATOM 660 C C . LEU A 1 89 ? 13.484 -3.217 -20.335 1.00 64.50 89 LEU A C 1
ATOM 662 O O . LEU A 1 89 ? 12.795 -4.210 -20.143 1.00 64.50 89 LEU A O 1
ATOM 666 N N . GLY A 1 90 ? 14.169 -2.633 -19.364 1.00 72.69 90 GLY A N 1
ATOM 667 C CA . GLY A 1 90 ? 14.117 -3.045 -17.969 1.00 72.69 90 GLY A CA 1
ATOM 668 C C . GLY A 1 90 ? 14.730 -1.959 -17.101 1.00 72.69 90 GLY A C 1
ATOM 669 O O . GLY A 1 90 ? 15.439 -1.083 -17.593 1.00 72.69 90 GLY A O 1
ATOM 670 N N . GLY A 1 91 ? 14.467 -2.003 -15.804 1.00 84.56 91 GLY A N 1
ATOM 671 C CA . GLY A 1 91 ? 14.923 -0.943 -14.917 1.00 84.56 91 GLY A CA 1
ATOM 672 C C . GLY A 1 91 ? 14.610 -1.227 -13.465 1.00 84.56 91 GLY A C 1
ATOM 673 O O . GLY A 1 91 ? 13.884 -2.162 -13.144 1.00 84.56 91 GLY A O 1
ATOM 674 N N . ALA A 1 92 ? 15.178 -0.411 -12.589 1.00 90.25 92 ALA A N 1
ATOM 675 C CA . ALA A 1 92 ? 14.821 -0.373 -11.183 1.00 90.25 92 ALA A CA 1
ATOM 676 C C . ALA A 1 92 ? 14.230 0.996 -10.867 1.00 90.25 92 ALA A C 1
ATOM 678 O O . ALA A 1 92 ? 14.688 2.017 -11.389 1.00 90.25 92 ALA A O 1
ATOM 679 N N . PHE A 1 93 ? 13.231 1.010 -9.999 1.00 90.31 93 PHE A N 1
ATOM 680 C CA . PHE A 1 93 ? 12.579 2.228 -9.551 1.00 90.31 93 PHE A CA 1
ATOM 681 C C . PHE A 1 93 ? 12.330 2.174 -8.046 1.00 90.31 93 PHE A C 1
ATOM 683 O O . PHE A 1 93 ? 12.457 1.137 -7.386 1.00 90.31 93 PHE A O 1
ATOM 690 N N . SER A 1 94 ? 12.011 3.335 -7.497 1.00 95.94 94 SER A N 1
ATOM 691 C CA . SER A 1 94 ? 11.570 3.469 -6.121 1.00 95.94 94 SER A CA 1
ATOM 692 C C . SER A 1 94 ? 10.641 4.656 -6.038 1.00 95.94 94 SER A C 1
ATOM 694 O O . SER A 1 94 ? 10.903 5.680 -6.668 1.00 95.94 94 SER A O 1
ATOM 696 N N . SER A 1 95 ? 9.588 4.534 -5.242 1.00 95.75 95 SER A N 1
ATOM 697 C CA . SER A 1 95 ? 8.618 5.604 -5.061 1.00 95.75 95 SER A CA 1
ATOM 698 C C . SER A 1 95 ? 8.179 5.723 -3.615 1.00 95.75 95 SER A C 1
ATOM 700 O O . SER A 1 95 ? 8.097 4.730 -2.895 1.00 95.75 95 SER A O 1
ATOM 702 N N . ASP A 1 96 ? 7.907 6.951 -3.183 1.00 98.12 96 ASP A N 1
ATOM 703 C CA . ASP A 1 96 ? 7.181 7.203 -1.939 1.00 98.12 96 ASP A CA 1
ATOM 704 C C . ASP A 1 96 ? 5.695 7.332 -2.252 1.00 98.12 96 ASP A C 1
ATOM 706 O O . ASP A 1 96 ? 5.329 7.921 -3.268 1.00 98.12 96 ASP A O 1
ATOM 710 N N . PHE A 1 97 ? 4.841 6.808 -1.377 1.00 96.38 97 PHE A N 1
ATOM 711 C CA . PHE A 1 97 ? 3.393 6.881 -1.531 1.00 96.38 97 PHE A CA 1
ATOM 712 C C . PHE A 1 97 ? 2.683 7.143 -0.207 1.00 96.38 97 PHE A C 1
ATOM 714 O O . PHE A 1 97 ? 3.194 6.844 0.877 1.00 96.38 97 PHE A O 1
ATOM 721 N N . GLN A 1 98 ? 1.480 7.700 -0.299 1.00 97.94 98 GLN A N 1
ATOM 722 C CA . GLN A 1 98 ? 0.633 7.992 0.847 1.00 97.94 98 GLN A CA 1
ATOM 723 C C . GLN A 1 98 ? -0.854 7.973 0.488 1.00 97.94 98 GLN A C 1
ATOM 725 O O . GLN A 1 98 ? -1.237 8.281 -0.642 1.00 97.94 98 GLN A O 1
ATOM 730 N N . ALA A 1 99 ? -1.684 7.653 1.479 1.00 97.06 99 ALA A N 1
ATOM 731 C CA . ALA A 1 99 ? -3.137 7.690 1.365 1.00 97.06 99 ALA A CA 1
ATOM 732 C C . ALA A 1 99 ? -3.805 7.837 2.741 1.00 97.06 99 ALA A C 1
ATOM 734 O O . ALA A 1 99 ? -3.198 7.548 3.777 1.00 97.06 99 ALA A O 1
ATOM 735 N N . SER A 1 100 ? -5.073 8.234 2.740 1.00 97.88 100 SER A N 1
ATOM 736 C CA . SER A 1 100 ? -5.979 8.040 3.875 1.00 97.88 100 SER A CA 1
ATOM 737 C C . SER A 1 100 ? -6.780 6.757 3.670 1.00 97.88 100 SER A C 1
ATOM 739 O O . SER A 1 100 ? -6.940 6.295 2.541 1.00 97.88 100 SER A O 1
ATOM 741 N N . PHE A 1 101 ? -7.269 6.154 4.748 1.00 96.69 101 PHE A N 1
ATOM 742 C CA . PHE A 1 101 ? -8.120 4.971 4.668 1.00 96.69 101 PHE A CA 1
ATOM 743 C C . PHE A 1 101 ? -9.178 4.956 5.768 1.00 96.69 101 PHE A C 1
ATOM 745 O O . PHE A 1 101 ? -9.018 5.569 6.826 1.00 96.69 101 PHE A O 1
ATOM 752 N N . THR A 1 102 ? -10.249 4.214 5.520 1.00 97.31 102 THR A N 1
ATOM 753 C CA . THR A 1 102 ? -11.201 3.763 6.539 1.00 97.31 102 THR A CA 1
ATOM 754 C C . THR A 1 102 ? -10.993 2.284 6.820 1.00 97.31 102 THR A C 1
ATOM 756 O O . THR A 1 102 ? -10.437 1.559 5.988 1.00 97.31 102 THR A O 1
ATOM 759 N N . TYR A 1 103 ? -11.407 1.833 7.997 1.00 95.62 103 TYR A N 1
ATOM 760 C CA . TYR A 1 103 ? -11.377 0.429 8.375 1.00 95.62 103 TYR A CA 1
ATOM 761 C C . TYR A 1 103 ? -12.508 0.076 9.340 1.00 95.62 103 TYR A C 1
ATOM 763 O O . TYR A 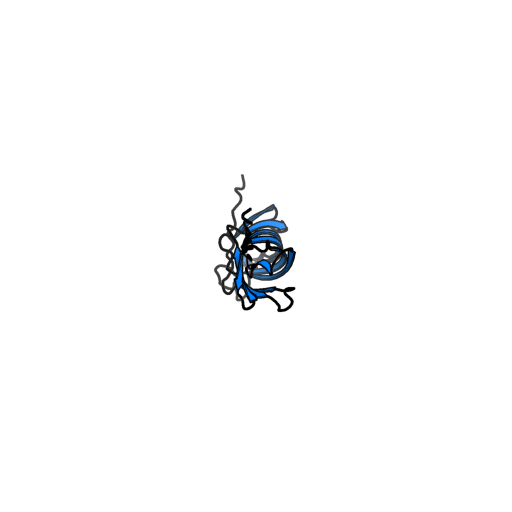1 103 ? -13.021 0.941 10.055 1.00 95.62 103 TYR A O 1
ATOM 771 N N . ASP A 1 104 ? -12.847 -1.207 9.371 1.00 95.38 104 ASP A N 1
ATOM 772 C CA . ASP A 1 104 ? -13.754 -1.799 10.345 1.00 95.38 104 ASP A CA 1
ATOM 773 C C . ASP A 1 104 ? -13.117 -3.046 10.962 1.00 95.38 104 ASP A C 1
ATOM 775 O O . ASP A 1 104 ? -12.394 -3.796 10.298 1.00 95.38 104 ASP A O 1
ATOM 779 N N . VAL A 1 105 ? -13.362 -3.236 12.255 1.00 93.12 105 VAL A N 1
ATOM 780 C CA . VAL A 1 105 ? -12.977 -4.426 13.007 1.00 93.12 105 VAL A CA 1
ATOM 781 C C . VAL A 1 105 ? -14.255 -5.114 13.463 1.00 93.12 105 VAL A C 1
ATOM 783 O O . VAL A 1 105 ? -14.999 -4.595 14.291 1.00 93.12 105 VAL A O 1
ATOM 786 N N . ALA A 1 106 ? -14.510 -6.314 12.964 1.00 91.50 106 ALA A N 1
ATOM 787 C CA . ALA A 1 106 ? -15.617 -7.121 13.443 1.00 91.50 106 ALA A CA 1
ATOM 788 C C . ALA A 1 106 ? -15.311 -7.704 14.834 1.00 91.50 106 ALA A C 1
ATOM 790 O O . ALA A 1 106 ? -14.163 -7.804 15.272 1.00 91.50 106 ALA A O 1
ATOM 791 N N . SER A 1 107 ? -16.351 -8.149 15.543 1.00 87.81 107 SER A N 1
ATOM 792 C CA . SER A 1 107 ? -16.215 -8.724 16.891 1.00 87.81 107 SER A CA 1
ATOM 793 C C . SER A 1 107 ? -15.368 -9.999 16.955 1.00 87.81 107 SER A C 1
ATOM 795 O O . SER A 1 107 ? -14.932 -10.382 18.036 1.00 87.81 107 SER A O 1
ATOM 797 N N . ASP A 1 108 ? -15.181 -10.679 15.824 1.00 88.62 108 ASP A N 1
ATOM 798 C CA . ASP A 1 108 ? -14.361 -11.887 15.701 1.00 88.62 108 ASP A CA 1
ATOM 799 C C . ASP A 1 108 ? -12.892 -11.598 15.342 1.00 88.62 108 ASP A C 1
ATOM 801 O O . ASP A 1 108 ? -12.102 -12.534 15.246 1.00 88.62 108 ASP A O 1
ATOM 805 N N . GLY A 1 109 ? -12.513 -10.322 15.187 1.00 87.19 109 GLY A N 1
ATOM 806 C CA . GLY A 1 109 ? -11.164 -9.908 14.797 1.00 87.19 109 GLY A CA 1
ATOM 807 C C . GLY A 1 109 ? -10.948 -9.798 13.286 1.00 87.19 109 GLY A C 1
ATOM 808 O O . GLY A 1 109 ? -9.842 -9.441 12.865 1.00 87.19 109 GLY A O 1
ATOM 809 N N . THR A 1 110 ? -11.983 -10.044 12.474 1.00 92.06 110 THR A N 1
ATOM 810 C CA . THR A 1 110 ? -11.944 -9.757 11.037 1.00 92.06 110 THR A CA 1
ATOM 811 C C . THR A 1 110 ? -11.747 -8.264 10.822 1.00 92.06 110 THR A C 1
ATOM 813 O O . THR A 1 110 ? -12.430 -7.442 11.429 1.00 92.06 110 THR A O 1
ATOM 816 N N . PHE A 1 111 ? -10.804 -7.918 9.955 1.00 93.00 111 PHE A N 1
ATOM 817 C CA . PHE A 1 111 ? -10.448 -6.545 9.633 1.00 93.00 111 PHE A CA 1
ATOM 818 C C . PHE A 1 111 ? -10.668 -6.293 8.146 1.00 93.00 111 PHE A C 1
ATOM 820 O O . PHE A 1 111 ? -10.224 -7.090 7.317 1.00 93.00 111 PHE A O 1
ATOM 827 N N . THR A 1 112 ? -11.284 -5.165 7.808 1.00 95.25 112 THR A N 1
ATOM 828 C CA . THR A 1 112 ? -11.373 -4.662 6.431 1.00 95.25 112 THR A CA 1
ATOM 829 C C . THR A 1 112 ? -10.887 -3.222 6.366 1.00 95.25 112 THR A C 1
ATOM 831 O O . THR A 1 112 ? -11.040 -2.457 7.317 1.00 95.25 112 THR A O 1
ATOM 834 N N . THR A 1 113 ? -10.265 -2.828 5.256 1.00 95.19 113 THR A N 1
ATOM 835 C CA . THR A 1 113 ? -9.829 -1.448 5.032 1.00 95.19 113 THR A CA 1
ATOM 836 C C . THR A 1 113 ? -9.920 -1.053 3.572 1.00 95.19 113 THR A C 1
ATOM 838 O O . THR A 1 113 ? -9.588 -1.829 2.680 1.00 95.19 113 THR A O 1
ATOM 841 N N . GLN A 1 114 ? -10.301 0.201 3.354 1.00 95.56 114 GLN A N 1
ATOM 842 C CA . GLN A 1 114 ? -10.448 0.802 2.041 1.00 95.56 114 GLN A CA 1
ATOM 843 C C . GLN A 1 114 ? -9.737 2.153 2.023 1.00 95.56 114 GLN A C 1
ATOM 845 O O . GLN A 1 114 ? -9.916 2.968 2.933 1.00 95.56 114 GLN A O 1
ATOM 850 N N . VAL A 1 115 ? -8.931 2.405 0.991 1.00 94.44 115 VAL A N 1
ATOM 851 C CA . VAL A 1 115 ? -8.357 3.738 0.760 1.00 94.44 115 VAL A CA 1
ATOM 852 C C . VAL A 1 115 ? -9.490 4.729 0.497 1.00 94.44 115 VAL A C 1
ATOM 854 O O . VAL A 1 115 ? -10.408 4.448 -0.272 1.00 94.44 115 VAL A O 1
ATOM 857 N N . THR A 1 116 ? -9.428 5.890 1.145 1.00 93.44 116 THR A N 1
ATOM 858 C CA . THR A 1 116 ? -10.379 6.982 0.942 1.00 93.44 116 THR A CA 1
ATOM 859 C C . THR A 1 116 ? -9.785 8.032 0.010 1.00 93.44 116 THR A C 1
ATOM 861 O O . THR A 1 116 ? -8.791 8.684 0.330 1.00 93.44 116 THR A O 1
ATOM 864 N N . GLY A 1 117 ? -10.412 8.208 -1.155 1.00 88.00 117 GLY A N 1
ATOM 865 C CA . GLY A 1 117 ? -9.871 9.035 -2.233 1.00 88.00 117 GLY A CA 1
ATOM 866 C C . GLY A 1 117 ? -8.797 8.287 -3.023 1.00 88.00 117 GLY A C 1
ATOM 867 O O . GLY A 1 117 ? -8.908 7.082 -3.217 1.00 88.00 117 GLY A O 1
ATOM 868 N N . GLN A 1 118 ? -7.769 9.005 -3.470 1.00 89.38 118 GLN A N 1
ATOM 869 C CA . GLN A 1 118 ? -6.675 8.439 -4.258 1.00 89.38 118 GLN A CA 1
ATOM 870 C C . GLN A 1 118 ? -5.473 8.120 -3.372 1.00 89.38 118 GLN A C 1
ATOM 872 O O . GLN A 1 118 ? -5.116 8.896 -2.477 1.00 89.38 118 GLN A O 1
ATOM 877 N N . LEU A 1 119 ? -4.787 7.020 -3.674 1.00 92.88 119 LEU A N 1
ATOM 878 C CA . LEU A 1 119 ? -3.403 6.869 -3.244 1.00 92.88 119 LEU A CA 1
ATOM 879 C C . LEU A 1 119 ? -2.529 7.711 -4.174 1.00 92.88 119 LEU A C 1
ATOM 881 O O . LEU A 1 119 ? -2.656 7.653 -5.392 1.00 92.88 119 LEU A O 1
ATOM 885 N N . THR A 1 120 ? -1.641 8.504 -3.584 1.00 94.69 120 THR A N 1
ATOM 886 C CA . THR A 1 120 ? -0.725 9.381 -4.326 1.00 94.69 120 THR A CA 1
ATOM 887 C C . THR A 1 120 ? 0.701 8.914 -4.131 1.00 94.69 120 THR A C 1
ATOM 889 O O . THR A 1 120 ? 1.075 8.516 -3.023 1.00 94.69 120 THR A O 1
ATOM 892 N N . GLY A 1 121 ? 1.505 8.980 -5.186 1.00 93.38 121 GLY A N 1
ATOM 893 C CA . GLY A 1 121 ? 2.910 8.621 -5.112 1.00 93.38 121 GLY A CA 1
ATOM 894 C C . GLY A 1 121 ? 3.815 9.497 -5.960 1.00 93.38 121 GLY A C 1
ATOM 895 O O . GLY A 1 121 ? 3.369 10.263 -6.816 1.00 93.38 121 GLY A O 1
ATOM 896 N N . LYS A 1 122 ? 5.112 9.406 -5.671 1.00 95.44 122 LYS A N 1
ATOM 897 C CA . LYS A 1 122 ? 6.178 10.106 -6.380 1.00 95.44 122 LYS A CA 1
ATOM 898 C C . LYS A 1 122 ? 7.342 9.168 -6.638 1.00 95.44 122 LYS A C 1
ATOM 900 O O . LYS A 1 122 ? 7.914 8.612 -5.701 1.00 95.44 122 LYS A O 1
ATOM 905 N N . GLU A 1 123 ? 7.736 9.081 -7.896 1.00 92.69 123 GLU A N 1
ATOM 906 C CA . GLU A 1 123 ? 8.912 8.344 -8.333 1.00 92.69 123 GLU A CA 1
ATOM 907 C C . GLU A 1 123 ? 10.191 9.078 -7.918 1.00 92.69 123 GLU A C 1
ATOM 909 O O . GLU A 1 123 ? 10.383 10.267 -8.184 1.00 92.69 123 GLU A O 1
ATOM 914 N N . LEU A 1 124 ? 11.081 8.367 -7.235 1.00 95.81 124 LEU A N 1
ATOM 915 C CA . LEU A 1 124 ? 12.357 8.875 -6.730 1.00 95.81 124 LEU A CA 1
ATOM 916 C C . LEU A 1 124 ? 13.517 8.508 -7.657 1.00 95.81 124 LEU A C 1
ATOM 918 O O . LEU A 1 124 ? 14.484 9.260 -7.765 1.00 95.81 124 LEU A O 1
ATOM 922 N N . THR A 1 125 ? 13.436 7.347 -8.307 1.00 92.94 125 THR A N 1
ATOM 923 C CA . THR A 1 125 ? 14.484 6.791 -9.175 1.00 92.94 125 THR A CA 1
ATOM 924 C C . THR A 1 125 ? 13.870 6.055 -10.362 1.00 92.94 125 THR A C 1
ATOM 926 O O . THR A 1 125 ? 12.735 5.605 -10.272 1.00 92.94 125 THR A O 1
ATOM 929 N N . GLY A 1 126 ? 14.651 5.835 -11.420 1.00 87.75 126 GLY A N 1
ATOM 930 C CA . GLY A 1 126 ? 14.191 5.181 -12.649 1.00 87.75 126 GLY A CA 1
ATOM 931 C C . GLY A 1 126 ? 13.791 6.195 -13.720 1.00 87.75 126 GLY A C 1
ATOM 932 O O . GLY A 1 126 ? 13.978 7.398 -13.544 1.00 87.75 126 GLY A O 1
ATOM 933 N N . GLU A 1 127 ? 13.258 5.720 -14.843 1.00 84.25 127 GLU A N 1
ATOM 934 C CA . GLU A 1 127 ? 12.927 6.574 -15.997 1.00 84.25 127 GLU A CA 1
ATOM 935 C C . GLU A 1 127 ? 11.832 7.604 -15.684 1.00 84.25 127 GLU A C 1
ATOM 937 O O . GLU A 1 127 ? 11.848 8.706 -16.224 1.00 84.25 127 GLU A O 1
ATOM 942 N N . ARG A 1 128 ? 10.928 7.277 -14.750 1.00 83.62 128 ARG A N 1
ATOM 943 C CA . ARG A 1 128 ? 9.862 8.169 -14.270 1.00 83.62 128 ARG A CA 1
ATOM 944 C C . ARG A 1 128 ? 10.294 9.055 -13.092 1.00 83.62 128 ARG A C 1
ATOM 946 O O . ARG A 1 128 ? 9.447 9.712 -12.497 1.00 83.62 128 ARG A O 1
ATOM 953 N N . ALA A 1 129 ? 11.580 9.096 -12.721 1.00 91.06 129 ALA A N 1
ATOM 954 C CA . ALA A 1 129 ? 12.042 9.855 -11.554 1.00 91.06 129 ALA A CA 1
ATOM 955 C C . ALA A 1 129 ? 11.576 11.322 -11.587 1.00 91.06 129 ALA A C 1
ATOM 957 O O . ALA A 1 129 ? 11.763 12.039 -12.568 1.00 91.06 129 ALA A O 1
ATOM 958 N N . GLY A 1 130 ? 10.986 11.776 -10.483 1.00 90.88 130 GLY A N 1
ATOM 959 C CA . GLY A 1 130 ? 10.402 13.106 -10.342 1.00 90.88 130 GLY A CA 1
ATOM 960 C C . GLY A 1 130 ? 8.912 13.185 -10.686 1.00 90.88 130 GLY A C 1
ATOM 961 O O . GLY A 1 130 ? 8.266 14.117 -10.204 1.00 90.88 130 GLY A O 1
ATOM 962 N N . GLN A 1 131 ? 8.360 12.221 -11.432 1.00 88.25 131 GLN A N 1
ATOM 963 C CA . GLN A 1 131 ? 6.936 12.171 -11.769 1.00 88.25 131 GLN A CA 1
ATOM 964 C C . GLN A 1 131 ? 6.080 11.767 -10.564 1.00 88.25 131 GLN A C 1
ATOM 966 O O . GLN A 1 131 ? 6.524 11.055 -9.659 1.00 88.25 131 GLN A O 1
ATOM 971 N N . THR A 1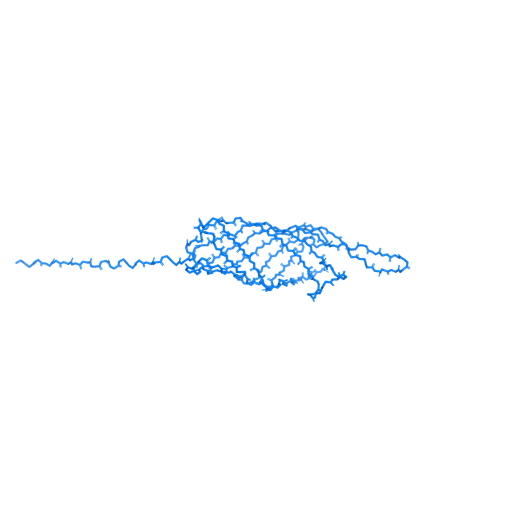 132 ? 4.830 12.219 -10.573 1.00 90.50 132 THR A N 1
ATOM 972 C CA . THR A 1 132 ? 3.790 11.791 -9.633 1.00 90.50 132 THR A CA 1
ATOM 973 C C . THR A 1 132 ? 2.827 10.828 -10.311 1.00 90.50 132 THR A C 1
ATOM 975 O O . THR A 1 132 ? 2.543 10.983 -11.495 1.00 90.50 132 THR A O 1
ATOM 978 N N . PHE A 1 133 ? 2.298 9.872 -9.557 1.00 85.44 133 PHE A N 1
ATOM 979 C CA . PHE A 1 133 ? 1.253 8.956 -10.013 1.00 85.44 133 PHE A CA 1
ATOM 980 C C . PHE A 1 133 ? 0.103 8.916 -9.010 1.00 85.44 133 PHE A C 1
ATOM 982 O O . PHE A 1 133 ? 0.270 9.276 -7.835 1.00 85.44 133 PHE A O 1
ATOM 989 N N . THR A 1 134 ? -1.054 8.460 -9.479 1.00 90.31 134 THR A N 1
ATOM 990 C CA . THR A 1 134 ? -2.247 8.263 -8.661 1.00 90.31 134 THR A CA 1
ATOM 991 C C . THR A 1 134 ? -2.803 6.863 -8.874 1.00 90.31 134 THR A C 1
ATOM 993 O O . THR A 1 134 ? -2.693 6.277 -9.945 1.00 90.31 134 THR A O 1
ATOM 996 N N . ILE A 1 135 ? -3.383 6.309 -7.818 1.00 87.81 135 ILE A N 1
ATOM 997 C CA . ILE A 1 135 ? -4.169 5.081 -7.873 1.00 87.81 135 ILE A CA 1
ATOM 998 C C . ILE A 1 135 ? -5.560 5.455 -7.383 1.00 87.81 135 ILE A C 1
ATOM 1000 O O . ILE A 1 135 ? -5.753 5.722 -6.190 1.00 87.81 135 ILE A O 1
ATOM 1004 N N . ASP A 1 136 ? -6.503 5.505 -8.319 1.00 84.69 136 ASP A N 1
ATOM 1005 C CA . ASP A 1 136 ? -7.884 5.919 -8.064 1.00 84.69 136 ASP A CA 1
ATOM 1006 C C . ASP A 1 136 ? -8.683 4.814 -7.378 1.00 84.69 136 ASP A C 1
ATOM 1008 O O . ASP A 1 136 ? -9.450 5.072 -6.450 1.00 84.69 136 ASP A O 1
ATOM 1012 N N . HIS A 1 137 ? -8.447 3.569 -7.791 1.00 81.75 137 HIS A N 1
ATOM 1013 C CA . HIS A 1 137 ? -9.117 2.393 -7.258 1.00 81.75 137 HIS A CA 1
ATOM 1014 C C . HIS A 1 137 ? -8.095 1.462 -6.612 1.00 81.75 137 HIS A C 1
ATOM 1016 O O . HIS A 1 137 ? -7.619 0.494 -7.204 1.00 81.75 137 HIS A O 1
ATOM 1022 N N . PHE A 1 138 ? -7.755 1.755 -5.356 1.00 87.38 138 PHE A N 1
ATOM 1023 C CA . PHE A 1 138 ? -7.043 0.784 -4.534 1.00 87.38 138 PHE A CA 1
ATOM 1024 C C . PHE A 1 138 ? -8.055 -0.245 -4.005 1.00 87.38 138 PHE A C 1
ATOM 1026 O O . PHE A 1 138 ? -9.059 0.169 -3.413 1.00 87.38 138 PHE A O 1
ATOM 1033 N N . PRO A 1 139 ? -7.836 -1.554 -4.209 1.00 88.25 139 PRO A N 1
ATOM 1034 C CA . PRO A 1 139 ? -8.805 -2.566 -3.816 1.00 88.25 139 PRO A CA 1
ATOM 1035 C C . PRO A 1 139 ? -8.940 -2.653 -2.293 1.00 88.25 139 PRO A C 1
ATOM 1037 O O . PRO A 1 139 ? -8.012 -2.319 -1.547 1.00 88.25 139 PRO A O 1
ATOM 1040 N N . GLU A 1 140 ? -10.099 -3.125 -1.839 1.00 92.50 140 GLU A N 1
ATOM 1041 C CA . GLU A 1 140 ? -10.321 -3.401 -0.424 1.00 92.50 140 GLU A CA 1
ATOM 1042 C C . GLU A 1 140 ? -9.322 -4.458 0.048 1.00 92.50 140 GLU A C 1
ATOM 1044 O O . GLU A 1 140 ? -9.079 -5.461 -0.624 1.00 92.50 140 GLU A O 1
ATOM 1049 N N . LEU A 1 141 ? -8.737 -4.234 1.222 1.00 93.25 141 LEU A N 1
ATOM 1050 C CA . LEU A 1 141 ? -7.937 -5.250 1.885 1.00 93.25 141 LEU A CA 1
ATOM 1051 C C . LEU A 1 141 ? -8.730 -5.847 3.035 1.00 93.25 141 LEU A C 1
ATOM 1053 O O . LEU A 1 141 ? -9.246 -5.117 3.882 1.00 93.25 141 LEU A O 1
ATOM 1057 N N . SER A 1 142 ? -8.738 -7.172 3.113 1.00 94.50 142 SER A N 1
ATOM 1058 C CA . SER A 1 142 ? -9.322 -7.913 4.224 1.00 94.50 142 SER A CA 1
ATOM 1059 C C . SER A 1 142 ? -8.280 -8.784 4.913 1.00 94.50 142 SER A C 1
ATOM 1061 O O . SER A 1 142 ? -7.230 -9.121 4.354 1.00 94.50 142 SER A O 1
ATOM 1063 N N . GLY A 1 143 ? -8.537 -9.096 6.176 1.00 92.31 143 GLY A N 1
ATOM 1064 C CA . GLY A 1 143 ? -7.555 -9.747 7.015 1.00 92.31 143 GLY A CA 1
ATOM 1065 C C . GLY A 1 143 ? -8.062 -10.141 8.387 1.00 92.31 143 GLY A C 1
ATOM 1066 O O . GLY A 1 143 ? -9.250 -10.066 8.696 1.00 92.31 143 GLY A O 1
ATOM 1067 N N . GLN A 1 144 ? -7.117 -10.563 9.219 1.00 91.06 144 GLN A N 1
ATOM 1068 C CA . GLN A 1 144 ? -7.357 -10.937 10.608 1.00 91.06 144 GLN A CA 1
ATOM 1069 C C . GLN A 1 144 ? -6.348 -10.233 11.508 1.00 91.06 144 GLN A C 1
ATOM 1071 O O . GLN A 1 144 ? -5.155 -10.154 11.185 1.00 91.06 144 GLN A O 1
ATOM 1076 N N . ILE A 1 145 ? -6.835 -9.738 12.642 1.00 90.12 145 ILE A N 1
ATOM 1077 C CA . ILE A 1 145 ? -6.001 -9.229 13.729 1.00 90.12 145 ILE A CA 1
ATOM 1078 C C . ILE A 1 145 ? -5.537 -10.420 14.574 1.00 90.12 145 ILE A C 1
ATOM 1080 O O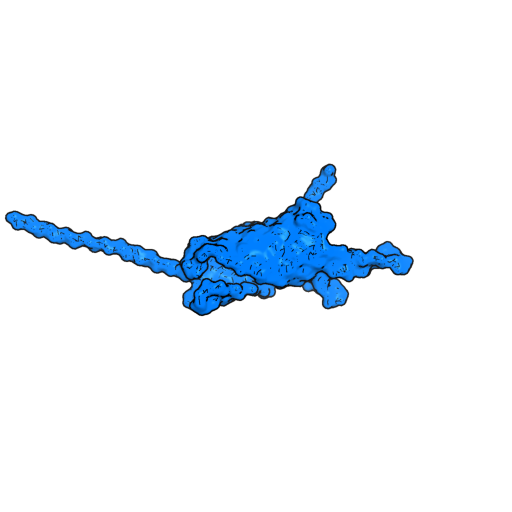 . ILE A 1 145 ? -6.318 -11.318 14.895 1.00 90.12 145 ILE A O 1
ATOM 1084 N N . SER A 1 146 ? -4.256 -10.453 14.943 1.00 86.94 146 SER A N 1
ATOM 1085 C CA . SER A 1 146 ? -3.732 -11.476 15.850 1.00 86.94 146 SER A CA 1
ATOM 1086 C C . SER A 1 1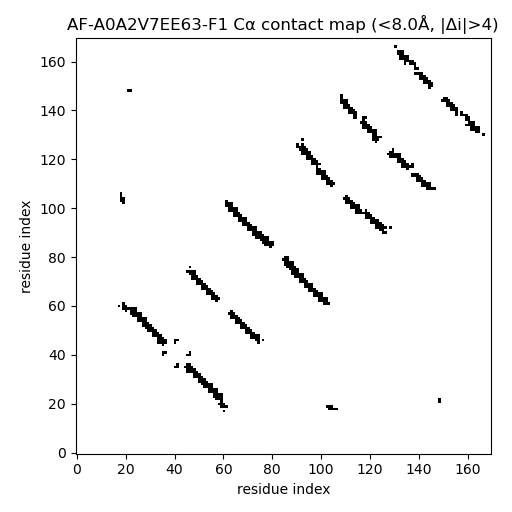46 ? -4.399 -11.396 17.225 1.00 86.94 146 SER A C 1
ATOM 1088 O O . SER A 1 146 ? -4.758 -10.319 17.681 1.00 86.94 146 SER A O 1
ATOM 1090 N N . GLN A 1 147 ? -4.504 -12.512 17.950 1.00 83.50 147 GLN A N 1
ATOM 1091 C CA . GLN A 1 147 ? -5.127 -12.525 19.287 1.00 83.50 147 GLN A CA 1
ATOM 1092 C C . GLN A 1 147 ? -4.432 -11.616 20.315 1.00 83.50 147 GLN A C 1
ATOM 1094 O O . GLN A 1 147 ? -5.055 -11.193 21.283 1.00 83.50 147 GLN A O 1
ATOM 1099 N N . ASP A 1 148 ? -3.140 -11.330 20.131 1.00 83.38 148 ASP A N 1
ATOM 1100 C CA . ASP A 1 148 ? -2.390 -10.399 20.980 1.00 83.38 148 ASP A CA 1
ATOM 1101 C C . ASP A 1 148 ? -2.484 -8.935 20.511 1.00 83.38 148 ASP A C 1
ATOM 1103 O O . ASP A 1 148 ? -1.897 -8.057 21.143 1.00 83.38 148 ASP A O 1
ATOM 1107 N N . HIS A 1 149 ? -3.221 -8.680 19.424 1.00 76.88 149 HIS A N 1
ATOM 1108 C CA . HIS A 1 149 ? -3.444 -7.387 18.771 1.00 76.88 149 HIS A CA 1
ATOM 1109 C C . HIS A 1 149 ? -2.160 -6.671 18.314 1.00 76.88 149 HIS A C 1
ATOM 1111 O O . HIS A 1 149 ? -2.141 -5.449 18.144 1.00 76.88 149 HIS A O 1
ATOM 1117 N N . LYS A 1 150 ? -1.065 -7.418 18.116 1.00 82.94 150 LYS A N 1
ATOM 1118 C CA . LYS A 1 150 ? 0.241 -6.864 17.714 1.00 82.94 150 LYS A CA 1
ATOM 1119 C C . LYS A 1 150 ? 0.541 -6.998 16.230 1.00 82.94 150 LYS A C 1
ATOM 1121 O O . LYS A 1 150 ? 1.460 -6.338 15.750 1.00 82.94 150 LYS A O 1
ATOM 1126 N N . SER A 1 151 ? -0.187 -7.842 15.505 1.00 87.19 151 SER A N 1
ATOM 1127 C CA . SER A 1 151 ? 0.000 -8.017 14.070 1.00 87.19 151 SER A CA 1
ATOM 1128 C C . SER A 1 151 ? -1.326 -8.145 13.332 1.00 87.19 151 SER A C 1
ATOM 1130 O O . SER A 1 151 ? -2.357 -8.520 13.889 1.00 87.19 151 SER A O 1
ATOM 1132 N N . LEU A 1 152 ? -1.283 -7.784 12.053 1.00 89.56 152 LEU A N 1
ATOM 1133 C CA . LEU A 1 152 ? -2.395 -7.878 11.123 1.00 89.56 152 LEU A CA 1
ATOM 1134 C C . LEU A 1 152 ? -1.845 -8.444 9.817 1.00 89.56 152 LEU A C 1
ATOM 1136 O O . LEU A 1 152 ? -0.771 -8.036 9.373 1.00 89.56 152 LEU A O 1
ATOM 1140 N N . THR A 1 153 ? -2.575 -9.369 9.203 1.00 89.06 153 THR A N 1
ATOM 1141 C CA . THR A 1 153 ? -2.267 -9.859 7.851 1.00 89.06 153 THR A CA 1
ATOM 1142 C C . THR A 1 153 ? -3.379 -9.424 6.923 1.00 89.06 153 THR A C 1
ATOM 1144 O O . THR A 1 153 ? -4.536 -9.688 7.231 1.00 89.06 153 THR A O 1
ATOM 1147 N N . LEU A 1 154 ? -3.026 -8.760 5.822 1.00 90.88 154 LEU A N 1
ATOM 1148 C CA . LEU A 1 154 ? -3.966 -8.161 4.878 1.00 90.88 154 LEU A CA 1
ATOM 1149 C C . LEU A 1 154 ? -3.724 -8.712 3.474 1.00 90.88 154 LEU A C 1
ATOM 1151 O O . LEU A 1 154 ? -2.571 -8.857 3.067 1.00 90.88 154 LEU A O 1
ATOM 1155 N N . ALA A 1 155 ? -4.795 -8.960 2.731 1.00 89.62 155 ALA A N 1
ATOM 1156 C CA . ALA A 1 155 ? -4.745 -9.346 1.328 1.00 89.62 155 ALA A CA 1
ATOM 1157 C C . ALA A 1 155 ? -5.915 -8.731 0.550 1.00 89.62 155 ALA A C 1
ATOM 1159 O O . ALA A 1 155 ? -6.922 -8.340 1.137 1.00 89.62 155 ALA A O 1
ATOM 1160 N N . SER A 1 156 ? -5.759 -8.674 -0.770 1.00 87.94 156 SER A N 1
ATOM 1161 C CA . SER A 1 156 ? -6.818 -8.364 -1.732 1.00 87.94 156 SER A CA 1
ATOM 1162 C C . SER A 1 156 ? -7.082 -9.599 -2.590 1.00 87.94 156 SER A C 1
ATOM 1164 O O . SER A 1 156 ? -6.141 -10.330 -2.910 1.00 87.94 156 SER A O 1
ATOM 1166 N N . ASP A 1 157 ? -8.328 -9.813 -2.997 1.00 85.00 157 ASP A N 1
ATOM 1167 C CA . ASP A 1 157 ? -8.706 -10.742 -4.067 1.00 85.00 157 ASP A CA 1
ATOM 1168 C C . ASP A 1 157 ? -8.809 -10.057 -5.446 1.00 85.00 157 ASP A C 1
ATOM 1170 O O . ASP A 1 157 ? -8.842 -10.737 -6.473 1.00 85.00 157 ASP A O 1
ATOM 1174 N N . ALA A 1 158 ? -8.789 -8.721 -5.480 1.00 83.25 158 ALA A N 1
ATOM 1175 C CA . ALA A 1 158 ? -8.798 -7.900 -6.686 1.00 83.25 158 ALA A CA 1
ATOM 1176 C C . ALA A 1 158 ? -7.411 -7.289 -6.998 1.00 83.25 158 ALA A C 1
ATOM 1178 O O . ALA A 1 158 ? -6.652 -6.966 -6.074 1.00 83.25 158 ALA A O 1
ATOM 1179 N N . PRO A 1 159 ? -7.060 -7.096 -8.284 1.00 76.88 159 PRO A N 1
ATOM 1180 C CA . PRO A 1 159 ? -5.845 -6.383 -8.670 1.00 76.88 159 PRO A CA 1
ATOM 1181 C C . PRO A 1 159 ? -5.936 -4.882 -8.345 1.00 76.88 159 PRO A C 1
ATOM 1183 O O . PRO A 1 159 ? -7.021 -4.311 -8.281 1.00 76.88 159 PRO A O 1
ATOM 1186 N N . THR A 1 160 ? -4.781 -4.237 -8.168 1.00 81.06 160 THR A N 1
ATOM 1187 C CA . THR A 1 160 ? -4.665 -2.771 -8.107 1.00 81.06 160 THR A CA 1
ATOM 1188 C C . THR A 1 160 ? -4.384 -2.219 -9.503 1.00 81.06 160 THR A C 1
ATOM 1190 O O . THR A 1 160 ? -3.498 -2.732 -10.187 1.00 81.06 160 THR A O 1
ATOM 1193 N N . GLU A 1 161 ? -5.089 -1.161 -9.901 1.00 76.94 161 GLU A N 1
ATOM 1194 C CA . GLU A 1 161 ? -4.894 -0.470 -11.182 1.00 76.94 161 GLU A CA 1
ATOM 1195 C C . GLU A 1 161 ? -4.179 0.873 -10.955 1.00 76.94 161 GLU A C 1
ATOM 1197 O O . GLU A 1 161 ? -4.564 1.642 -10.075 1.00 76.94 161 GLU A O 1
ATOM 1202 N N . GLU A 1 162 ? -3.106 1.140 -11.705 1.00 72.25 162 GLU A N 1
ATOM 1203 C CA . GLU A 1 162 ? -2.358 2.404 -11.648 1.00 72.25 162 GLU A CA 1
ATOM 1204 C C . GLU A 1 162 ? -2.670 3.255 -12.877 1.00 72.25 162 GLU A C 1
ATOM 1206 O O . GLU A 1 162 ? -2.466 2.803 -14.004 1.00 72.25 162 GLU A O 1
ATOM 1211 N N . ASP A 1 163 ? -3.056 4.510 -12.643 1.00 66.56 163 ASP A N 1
ATOM 1212 C CA . ASP A 1 163 ? -3.177 5.520 -13.687 1.00 66.56 163 ASP A CA 1
ATOM 1213 C C . ASP A 1 163 ? -1.957 6.452 -13.639 1.00 66.56 163 ASP A C 1
ATOM 1215 O O . ASP A 1 163 ? -1.687 7.155 -12.657 1.00 66.56 163 ASP A O 1
ATOM 1219 N N . ALA A 1 164 ? -1.184 6.477 -14.724 1.00 57.38 164 ALA A N 1
ATOM 1220 C CA . ALA A 1 164 ? -0.097 7.433 -14.867 1.00 57.38 164 ALA A CA 1
ATOM 1221 C C . ALA A 1 164 ? -0.658 8.783 -15.336 1.00 57.38 164 ALA A C 1
ATOM 1223 O O . ALA A 1 164 ? -1.176 8.898 -16.445 1.00 57.38 164 ALA A O 1
ATOM 1224 N N . VAL A 1 165 ? -0.509 9.827 -14.516 1.00 53.47 165 VAL A N 1
ATOM 1225 C CA . VAL A 1 165 ? -0.739 11.203 -14.970 1.00 53.47 165 VAL A CA 1
ATOM 1226 C C . VAL A 1 165 ? 0.491 11.632 -15.767 1.00 53.47 165 VAL A C 1
ATOM 1228 O O . VAL A 1 165 ? 1.554 11.879 -15.196 1.00 53.47 165 VAL A O 1
ATOM 1231 N N . GLU A 1 166 ? 0.363 11.686 -17.091 1.00 43.12 166 GLU A N 1
ATOM 1232 C CA . GLU A 1 166 ? 1.404 12.223 -17.966 1.00 43.12 166 GLU A CA 1
ATOM 1233 C C . GLU A 1 166 ? 1.602 13.709 -17.634 1.00 43.12 166 GLU A C 1
ATOM 1235 O O . GLU A 1 166 ? 0.708 14.539 -17.804 1.00 43.12 166 GLU A O 1
ATOM 1240 N N . GLY A 1 167 ? 2.761 14.036 -17.058 1.00 41.00 167 GLY A N 1
ATOM 1241 C CA . GLY A 1 167 ? 3.149 15.418 -16.818 1.00 41.00 167 GLY A CA 1
ATOM 1242 C C . GLY A 1 167 ? 3.411 16.098 -18.155 1.00 41.00 167 GLY A C 1
ATOM 1243 O O . GLY A 1 167 ? 4.268 15.644 -18.909 1.00 41.00 167 GLY A O 1
ATOM 1244 N N . ASP A 1 168 ? 2.677 17.174 -18.429 1.00 36.09 168 ASP A N 1
ATOM 1245 C CA . ASP A 1 168 ? 2.829 18.005 -19.622 1.00 36.09 168 ASP A CA 1
ATOM 1246 C C . ASP A 1 168 ? 4.294 18.470 -19.724 1.00 36.09 168 ASP A C 1
ATOM 1248 O O . ASP A 1 168 ? 4.776 19.283 -18.927 1.00 36.09 168 ASP A O 1
ATOM 1252 N N . HIS A 1 169 ? 5.042 17.886 -20.659 1.00 35.59 169 HIS A N 1
ATOM 1253 C CA . HIS A 1 169 ? 6.395 18.319 -20.981 1.00 35.59 169 HIS A CA 1
ATOM 1254 C C . HIS A 1 169 ? 6.297 19.610 -21.802 1.00 35.59 169 HIS A C 1
ATOM 1256 O O . HIS A 1 169 ? 6.270 19.571 -23.031 1.00 35.59 169 HIS A O 1
ATOM 1262 N N . SER A 1 170 ? 6.219 20.752 -21.113 1.00 34.53 170 SER A N 1
ATOM 1263 C CA . SER A 1 170 ? 6.382 22.087 -21.708 1.00 34.53 170 SER A CA 1
ATOM 1264 C C . SER A 1 170 ? 7.848 22.441 -21.931 1.00 34.53 170 SER A C 1
ATOM 1266 O O . SER A 1 170 ? 8.623 22.251 -20.962 1.00 34.53 170 SER A O 1
#

Radius of gyration: 23.83 Å; Cα contacts (8 Å, |Δi|>4): 361; chains: 1; bounding box: 57×38×95 Å

Foldseek 3Di:
DDDDDDDDPPPPPPPPQAPLLLAAAKDKDKDKDFADDVPDHDVNHTQKIKMKIWIWGRHSPQKTKIKIKIKMKGAFDFDPPDPPDTDGDMDIWMKIKMFIKGKHADPQQKIKMATDAWIKMAICDDPRHGFIWIFGGDAMWIWGQDPVNRDIDIDGPDDTDIDGDPDPPD

Mean predicted aligned error: 10.45 Å

Sequence (170 aa):
MWFIVGVVLLWAGIVQAGPNQLLNGDYAFTGEASCLTDLTPQDGRFVVSFSVRGVRTFNGDGTGTLKGRSVGVTHPDRVSITPPAFAVLGGAFSSDFQASFTYDVASDGTFTTQVTGQLTGKELTGERAGQTFTIDHFPELSGQISQDHKSLTLASDAPTEEDAVEGDHS